Protein AF-A0A2U8WFS0-F1 (afdb_monomer)

Mean predicted aligned error: 5.75 Å

Secondary structure (DSSP, 8-state):
---HHHHHHHHHHHHHHHHHHHHHS--SSGGGHHHHHHHHHHHHHHHHHHHHHHHHHHHHHHHTT--

pLDDT: mean 90.08, std 14.59, range [44.06, 98.5]

Foldseek 3Di:
DDDPLRVLVVQLVVLVVQLVVLVVDADPDPVCNVVSVVSNVVSVVSNVVSVVSNVVVVVVVVVVVPD

Sequence (67 aa):
MYSDLEHARQAWDRAKNIVQQLESRPPAKPEDASRHQAELHLARLRAYMTQGRVIALERGCLGAQGL

Nearest PDB structures (foldseek):
  2x3v-assembly2_C  TM=8.808E-01  e=4.592E-01  Mus musculus
  4bne-assembly1_B  TM=8.700E-01  e=6.678E-01  Gallus gallus
  2efl-assembly1_A-2  TM=5.858E-01  e=9.123E-01  Homo sapiens
  2efk-assembly1_A-2  TM=5.052E-01  e=7.108E-01  Homo sapiens

Solvent-accessible surface area (backbone atoms only — not comparable to full-atom values): 3715 Å² total; per-residue (Å²): 135,81,51,74,54,57,54,29,46,54,51,23,53,53,27,46,51,53,34,52,53,47,72,76,49,71,61,94,45,79,87,43,41,67,58,50,50,50,53,43,52,53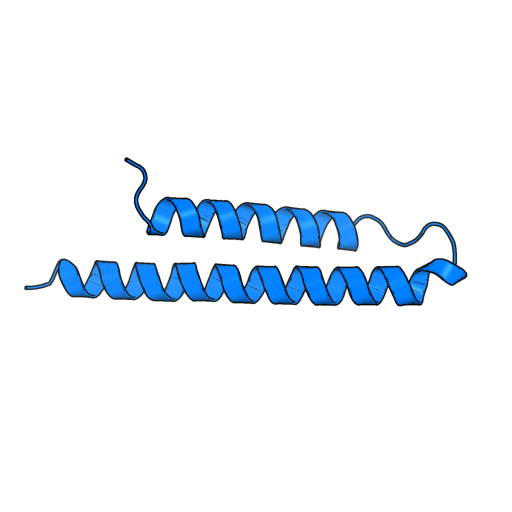,32,48,52,50,23,52,54,30,44,52,51,32,54,54,43,56,53,52,55,56,63,68,72,72,119

Organism: NCBI:txid2202825

Radius of gyration: 16.09 Å; Cα contacts (8 Å, |Δi|>4): 37; chains: 1; bounding box: 37×17×47 Å

Structure (mmCIF, N/CA/C/O backbone):
data_AF-A0A2U8WFS0-F1
#
_entry.id   AF-A0A2U8WFS0-F1
#
loop_
_atom_site.group_PDB
_atom_site.id
_atom_site.type_symbol
_atom_site.label_atom_id
_atom_site.label_alt_id
_atom_site.label_comp_id
_atom_site.label_asym_id
_atom_site.label_entity_id
_atom_site.label_seq_id
_atom_site.pdbx_PDB_ins_code
_atom_site.Cartn_x
_atom_site.Cartn_y
_atom_site.Cartn_z
_atom_site.occupancy
_atom_site.B_iso_or_equiv
_atom_site.auth_seq_id
_atom_site.auth_comp_id
_atom_site.auth_asym_id
_atom_site.auth_atom_id
_atom_site.pdbx_PDB_model_num
ATOM 1 N N . MET A 1 1 ? 0.888 12.621 -22.975 1.00 50.53 1 MET A N 1
ATOM 2 C CA . MET A 1 1 ? 1.049 11.155 -22.955 1.00 50.53 1 MET A CA 1
ATOM 3 C C . MET A 1 1 ? 1.989 10.848 -21.800 1.00 50.53 1 MET A C 1
ATOM 5 O O . MET A 1 1 ? 3.179 11.072 -21.945 1.00 50.53 1 MET A O 1
ATOM 9 N N . TYR A 1 2 ? 1.447 10.524 -20.623 1.00 59.50 2 TYR A N 1
ATOM 10 C CA . TYR A 1 2 ? 2.252 10.262 -19.420 1.00 59.50 2 TYR A CA 1
ATOM 11 C C . TYR A 1 2 ? 2.997 8.934 -19.583 1.00 59.50 2 TYR A C 1
ATOM 13 O O . TYR A 1 2 ? 2.405 7.960 -20.055 1.00 59.50 2 TYR A O 1
ATOM 21 N N . SER A 1 3 ? 4.272 8.896 -19.196 1.00 85.88 3 SER A N 1
ATOM 22 C CA . SER A 1 3 ? 5.062 7.662 -19.218 1.00 85.88 3 SER A CA 1
ATOM 23 C C . SER A 1 3 ? 4.463 6.641 -18.244 1.00 85.88 3 SER A C 1
ATOM 25 O O . SER A 1 3 ? 3.948 7.006 -17.183 1.00 85.88 3 SER A O 1
ATOM 27 N N . ASP A 1 4 ? 4.534 5.348 -18.563 1.00 90.06 4 ASP A N 1
ATOM 28 C CA . ASP A 1 4 ? 4.117 4.274 -17.649 1.00 90.06 4 ASP A CA 1
ATOM 29 C C . ASP A 1 4 ? 4.795 4.387 -16.274 1.00 90.06 4 ASP A C 1
ATOM 31 O O . ASP A 1 4 ? 4.199 4.041 -15.249 1.00 90.06 4 ASP A O 1
ATOM 35 N N . LEU A 1 5 ? 6.015 4.935 -16.239 1.00 93.56 5 LEU A N 1
ATOM 36 C CA . LEU A 1 5 ? 6.746 5.221 -15.009 1.00 93.56 5 LEU A CA 1
ATOM 37 C C . LEU A 1 5 ? 6.086 6.331 -14.178 1.00 93.56 5 LEU A C 1
ATOM 39 O O . LEU A 1 5 ? 5.972 6.203 -12.960 1.00 93.56 5 LEU A O 1
ATOM 43 N N . GLU A 1 6 ? 5.621 7.408 -14.809 1.00 94.69 6 GLU A N 1
ATOM 44 C CA . GLU A 1 6 ? 4.948 8.506 -14.107 1.00 94.69 6 GLU A CA 1
ATOM 45 C C . GLU A 1 6 ? 3.615 8.042 -13.516 1.00 94.69 6 GLU A C 1
ATOM 47 O O . GLU A 1 6 ? 3.323 8.322 -12.352 1.00 94.69 6 GLU A O 1
ATOM 52 N N . HIS A 1 7 ? 2.845 7.247 -14.264 1.00 95.00 7 HIS A N 1
ATOM 53 C CA . HIS A 1 7 ? 1.626 6.628 -13.745 1.00 95.00 7 HIS A CA 1
ATOM 54 C C . HIS A 1 7 ? 1.911 5.696 -12.562 1.00 95.00 7 HIS A C 1
ATOM 56 O O . HIS A 1 7 ? 1.177 5.715 -11.569 1.00 95.00 7 HIS A O 1
ATOM 62 N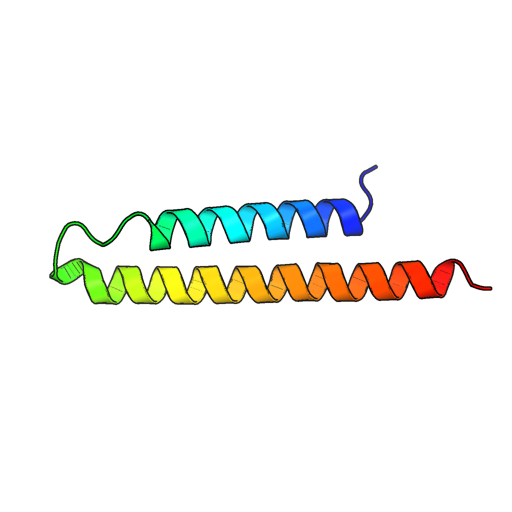 N . ALA A 1 8 ? 2.978 4.894 -12.640 1.00 95.81 8 ALA A N 1
ATOM 63 C CA . ALA A 1 8 ? 3.381 4.013 -11.549 1.00 95.81 8 ALA A CA 1
ATOM 64 C C . ALA A 1 8 ? 3.800 4.802 -10.299 1.00 95.81 8 ALA A C 1
ATOM 66 O O . ALA A 1 8 ? 3.386 4.445 -9.195 1.00 95.81 8 ALA A O 1
ATOM 67 N N . ARG A 1 9 ? 4.543 5.906 -10.461 1.00 96.62 9 ARG A N 1
ATOM 68 C CA . ARG A 1 9 ? 4.928 6.803 -9.357 1.00 96.62 9 ARG A CA 1
ATOM 69 C C . ARG A 1 9 ? 3.710 7.444 -8.700 1.00 96.62 9 ARG A C 1
ATOM 71 O O . ARG A 1 9 ? 3.558 7.340 -7.488 1.00 96.62 9 ARG A O 1
ATOM 78 N N . GLN A 1 10 ? 2.779 7.984 -9.488 1.00 97.56 10 GLN A N 1
ATOM 79 C CA . GLN A 1 10 ? 1.528 8.534 -8.956 1.00 97.56 10 GLN A CA 1
ATOM 80 C C . GLN A 1 10 ? 0.696 7.479 -8.213 1.00 97.56 10 GLN A C 1
ATOM 82 O O . GLN A 1 10 ? 0.089 7.772 -7.182 1.00 97.56 10 GLN A O 1
ATOM 87 N N . ALA A 1 11 ? 0.641 6.245 -8.723 1.00 96.88 11 ALA A N 1
ATOM 88 C CA . ALA A 1 11 ? -0.047 5.151 -8.045 1.00 96.88 11 ALA A CA 1
ATOM 89 C C . ALA A 1 11 ? 0.621 4.802 -6.706 1.00 96.88 11 ALA A C 1
ATOM 91 O O . ALA A 1 11 ? -0.082 4.598 -5.714 1.00 96.88 11 ALA A O 1
ATOM 92 N N . TRP A 1 12 ? 1.955 4.786 -6.666 1.00 98.25 12 TRP A N 1
ATOM 93 C CA . TRP A 1 12 ? 2.716 4.561 -5.441 1.00 98.25 12 TRP A CA 1
ATOM 94 C C . TRP A 1 12 ? 2.525 5.684 -4.418 1.00 98.25 12 TRP A C 1
ATOM 96 O O . TRP A 1 12 ? 2.282 5.404 -3.245 1.00 98.25 12 TRP A O 1
ATOM 106 N N . ASP A 1 13 ? 2.538 6.946 -4.848 1.00 98.19 13 ASP A N 1
ATOM 107 C CA . ASP A 1 13 ? 2.280 8.093 -3.974 1.00 98.19 13 ASP A CA 1
ATOM 108 C C . ASP A 1 13 ? 0.878 8.044 -3.361 1.00 98.19 13 ASP A C 1
ATOM 110 O O . ASP A 1 13 ? 0.726 8.194 -2.148 1.00 98.19 13 ASP A O 1
ATOM 114 N N . ARG A 1 14 ? -0.149 7.725 -4.159 1.00 98.00 14 ARG A N 1
ATOM 115 C CA . ARG A 1 14 ? -1.509 7.519 -3.636 1.00 98.00 14 ARG A CA 1
ATOM 116 C C . ARG A 1 14 ? -1.566 6.389 -2.608 1.00 98.00 14 ARG A C 1
ATOM 118 O O . ARG A 1 14 ? -2.208 6.548 -1.573 1.00 98.00 14 ARG A O 1
ATOM 125 N N . ALA A 1 15 ? -0.899 5.265 -2.867 1.00 98.06 15 ALA A N 1
ATOM 126 C CA . ALA A 1 15 ? -0.889 4.136 -1.941 1.00 98.06 15 ALA A CA 1
ATOM 127 C C . ALA A 1 15 ? -0.187 4.479 -0.614 1.00 98.06 15 ALA A C 1
ATOM 129 O O . ALA A 1 15 ? -0.709 4.138 0.447 1.00 98.06 15 ALA A O 1
ATOM 130 N N . LYS A 1 16 ? 0.935 5.214 -0.656 1.00 98.19 16 LYS A N 1
ATOM 131 C CA . LYS A 1 16 ? 1.616 5.727 0.547 1.00 98.19 16 LYS A CA 1
ATOM 132 C C . LYS A 1 16 ? 0.710 6.644 1.365 1.00 98.19 16 LYS A C 1
ATOM 134 O O . LYS A 1 16 ? 0.611 6.463 2.574 1.00 98.19 16 LYS A O 1
ATOM 139 N N . ASN A 1 17 ? 0.009 7.572 0.712 1.00 98.25 17 ASN A N 1
ATOM 140 C CA . ASN A 1 17 ? -0.899 8.494 1.398 1.00 98.25 17 ASN A CA 1
ATOM 141 C C . ASN A 1 17 ? -2.024 7.748 2.130 1.00 98.25 17 ASN A C 1
ATOM 143 O O . ASN A 1 17 ? -2.349 8.091 3.261 1.00 98.25 17 ASN A O 1
ATOM 147 N N . ILE A 1 18 ? -2.588 6.699 1.522 1.00 97.69 18 ILE A N 1
ATOM 148 C CA . ILE A 1 18 ? -3.623 5.870 2.161 1.00 97.69 18 ILE A CA 1
ATOM 149 C C . ILE A 1 18 ? -3.064 5.142 3.391 1.00 97.69 18 ILE A C 1
ATOM 151 O O . ILE A 1 18 ? -3.718 5.118 4.431 1.00 97.69 18 ILE A O 1
ATOM 155 N N . VAL A 1 19 ? -1.855 4.575 3.297 1.00 98.25 19 VAL A N 1
ATOM 156 C CA . VAL A 1 19 ? -1.197 3.932 4.449 1.00 98.25 19 VAL A CA 1
ATOM 157 C C . VAL A 1 19 ? -1.001 4.940 5.580 1.00 98.25 19 VAL A C 1
ATOM 159 O O . VAL A 1 19 ? -1.424 4.670 6.698 1.00 98.25 19 VAL A O 1
ATOM 162 N N . GLN A 1 20 ? -0.457 6.122 5.284 1.00 98.00 20 GLN A N 1
ATOM 163 C CA . GLN A 1 20 ? -0.252 7.172 6.286 1.00 98.00 20 GLN A CA 1
ATOM 164 C C . GLN A 1 20 ? -1.564 7.631 6.934 1.00 98.00 20 GLN A C 1
ATOM 166 O O . GLN A 1 20 ? -1.614 7.850 8.143 1.00 98.00 20 GLN A O 1
ATOM 171 N N . GLN A 1 21 ? -2.644 7.762 6.160 1.00 96.94 21 GLN A N 1
ATOM 172 C CA . GLN A 1 21 ? -3.965 8.110 6.694 1.00 96.94 21 GLN A CA 1
ATOM 173 C C . GLN A 1 21 ? -4.504 7.049 7.657 1.00 96.94 21 GLN A C 1
ATOM 175 O O . GLN A 1 21 ? -5.064 7.399 8.692 1.00 96.94 21 GLN A O 1
ATOM 180 N N . LEU A 1 22 ? -4.322 5.765 7.343 1.00 96.00 22 LEU A N 1
ATOM 181 C CA . LEU A 1 22 ? -4.737 4.678 8.231 1.00 96.00 22 LEU A CA 1
ATOM 182 C C . LEU A 1 22 ? -3.848 4.611 9.482 1.00 96.00 22 LEU A C 1
ATOM 184 O O . LEU A 1 22 ? -4.366 4.479 10.580 1.00 96.00 22 LEU A O 1
ATOM 188 N N . GL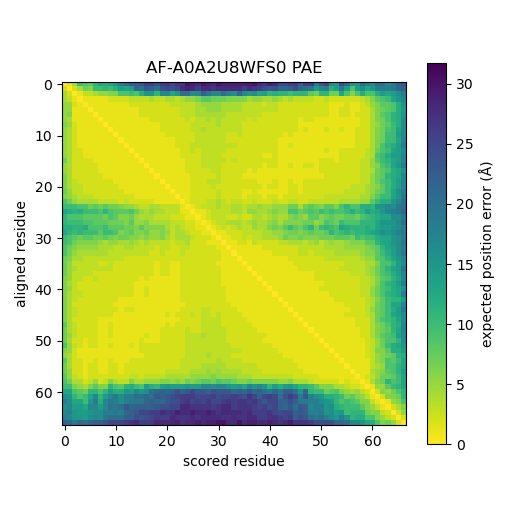U A 1 23 ? -2.533 4.789 9.354 1.00 96.38 23 GLU A N 1
ATOM 189 C CA . GLU A 1 23 ? -1.611 4.780 10.502 1.00 96.38 23 GLU A CA 1
ATOM 190 C C . GLU A 1 23 ? -1.824 5.967 11.451 1.00 96.38 23 GLU A C 1
ATOM 192 O O . GLU A 1 23 ? -1.714 5.819 12.666 1.00 96.38 23 GLU A O 1
ATOM 197 N N . SER A 1 24 ? -2.146 7.143 10.907 1.00 96.56 24 SER A N 1
ATOM 198 C CA . SER A 1 24 ? -2.386 8.363 11.691 1.00 96.56 24 SER A CA 1
ATOM 199 C C . SER A 1 24 ? -3.760 8.410 12.355 1.00 96.56 24 SER A C 1
ATOM 201 O O . SER A 1 24 ? -3.955 9.184 13.294 1.00 96.56 24 SER A O 1
ATOM 203 N N . ARG A 1 25 ? -4.717 7.597 11.891 1.00 93.62 25 ARG A N 1
ATOM 204 C CA . ARG A 1 25 ? -6.085 7.580 12.409 1.00 93.62 25 ARG A CA 1
ATOM 205 C C . ARG A 1 25 ? -6.438 6.199 12.963 1.00 93.62 25 ARG A C 1
ATOM 207 O O . ARG A 1 25 ? -7.077 5.415 12.258 1.00 93.62 25 ARG A O 1
ATOM 214 N N . PRO A 1 26 ? -6.092 5.918 14.232 1.00 89.06 26 PRO A N 1
ATOM 215 C CA . PRO A 1 26 ? -6.517 4.690 14.885 1.00 89.06 26 PRO A CA 1
ATOM 216 C C . PRO A 1 26 ? -8.054 4.588 14.931 1.00 89.06 26 PRO A C 1
ATOM 218 O O . PRO A 1 26 ? -8.759 5.602 14.837 1.00 89.06 26 PRO A O 1
ATOM 221 N N . PRO A 1 27 ? -8.592 3.366 15.071 1.00 93.25 27 PRO A N 1
ATOM 222 C CA . PRO A 1 27 ? -10.029 3.140 15.140 1.00 93.25 27 PRO A CA 1
ATOM 223 C C . PRO A 1 27 ? -10.628 3.898 16.329 1.00 93.25 27 PRO A C 1
ATOM 225 O O . PRO A 1 27 ? -10.078 3.895 17.429 1.00 93.25 27 PRO A O 1
ATOM 228 N N . ALA A 1 28 ? -11.777 4.543 16.109 1.00 90.75 28 ALA A N 1
ATOM 229 C CA . ALA A 1 28 ? -12.460 5.310 17.152 1.00 90.75 28 ALA A CA 1
ATOM 230 C C . ALA A 1 28 ? -13.053 4.411 18.246 1.00 90.75 28 ALA A C 1
ATOM 232 O O . ALA A 1 28 ? -13.267 4.869 19.368 1.00 90.75 28 ALA A O 1
ATOM 233 N N . LYS A 1 29 ? -13.334 3.148 17.911 1.00 94.69 29 LYS A N 1
ATOM 234 C CA . LYS A 1 29 ? -13.917 2.174 18.821 1.00 94.69 29 LYS A CA 1
ATOM 235 C C . LYS A 1 29 ? -13.110 0.871 18.833 1.00 94.69 29 LYS A C 1
ATOM 237 O O . LYS A 1 29 ? -12.615 0.469 17.777 1.00 94.69 29 LYS A O 1
ATOM 242 N N . PRO A 1 30 ? -12.988 0.189 19.985 1.00 91.75 30 PRO A N 1
ATOM 243 C CA . PRO A 1 30 ? -12.241 -1.065 20.085 1.00 91.75 30 PRO A CA 1
ATOM 244 C C . PRO A 1 30 ? -12.761 -2.172 19.159 1.00 91.75 30 PRO A C 1
ATOM 246 O O . PRO A 1 30 ? -11.963 -2.941 18.627 1.00 91.75 30 PRO A O 1
ATOM 249 N N . GLU A 1 31 ? -14.073 -2.243 18.920 1.00 94.00 31 GLU A N 1
ATOM 250 C CA . GLU A 1 31 ? -14.677 -3.245 18.034 1.00 94.00 31 GLU A CA 1
ATOM 251 C C . GLU A 1 31 ? -14.227 -3.114 16.569 1.00 94.00 31 GLU A C 1
ATOM 253 O O . GLU A 1 31 ? -14.175 -4.108 15.844 1.00 94.00 31 GLU A O 1
ATOM 258 N N . ASP A 1 32 ? -13.816 -1.915 16.146 1.00 95.38 32 ASP A N 1
ATOM 259 C CA . ASP A 1 32 ? -13.325 -1.657 14.792 1.00 95.38 32 ASP A CA 1
ATOM 260 C C . ASP A 1 32 ? -11.838 -2.015 14.627 1.00 95.38 32 ASP A C 1
ATOM 262 O O . ASP A 1 32 ? -11.314 -1.968 13.512 1.00 95.38 32 ASP A O 1
ATOM 266 N N . ALA A 1 33 ? -11.135 -2.399 15.701 1.00 94.50 33 ALA A N 1
ATOM 267 C CA . ALA A 1 33 ? -9.688 -2.613 15.674 1.00 94.50 33 ALA A CA 1
ATOM 268 C C . ALA A 1 33 ? -9.253 -3.699 14.688 1.00 94.50 33 ALA A C 1
ATOM 270 O O . ALA A 1 33 ? -8.320 -3.491 13.911 1.00 94.50 33 ALA A O 1
ATOM 271 N N . SER A 1 34 ? -9.967 -4.827 14.658 1.00 95.88 34 SER A N 1
ATOM 272 C CA . SER A 1 34 ? -9.656 -5.925 13.731 1.00 95.88 34 SER A CA 1
ATOM 273 C C . SER A 1 34 ? -9.862 -5.509 12.274 1.00 95.88 34 SER A C 1
ATOM 275 O O . SER A 1 34 ? -9.045 -5.818 11.405 1.00 95.88 34 SER A O 1
ATOM 277 N N . ARG A 1 35 ? -10.933 -4.755 12.003 1.00 96.12 35 ARG A N 1
ATOM 278 C CA . ARG A 1 35 ? -11.230 -4.236 10.667 1.00 96.12 35 ARG A CA 1
ATOM 279 C C . ARG A 1 35 ? -10.182 -3.218 10.226 1.00 96.12 35 ARG A C 1
ATOM 281 O O . ARG A 1 35 ? -9.644 -3.340 9.130 1.00 96.12 35 ARG A O 1
ATOM 28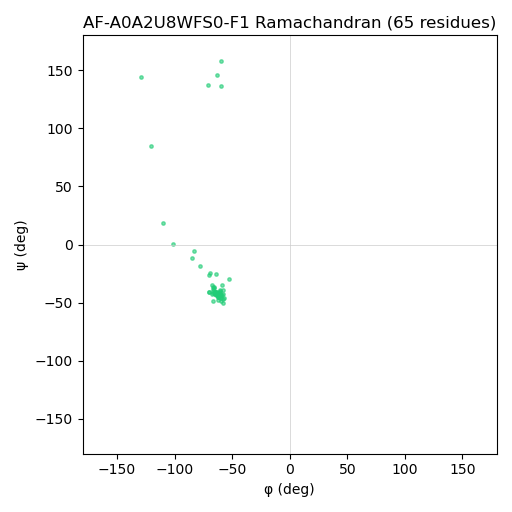8 N N . HIS A 1 36 ? -9.865 -2.256 11.085 1.00 96.81 36 HIS A N 1
ATOM 289 C CA . HIS A 1 36 ? -8.851 -1.245 10.818 1.00 96.81 36 HIS A CA 1
ATOM 290 C C . HIS A 1 36 ? -7.482 -1.880 10.538 1.00 96.81 36 HIS A C 1
ATOM 292 O O . HIS A 1 36 ? -6.803 -1.509 9.581 1.00 96.81 36 HIS A O 1
ATOM 298 N N . GLN A 1 37 ? -7.098 -2.896 11.316 1.00 97.06 37 GLN A N 1
ATOM 299 C CA . GLN A 1 37 ? -5.859 -3.634 11.093 1.00 97.06 37 GLN A CA 1
ATOM 300 C C . GLN A 1 37 ? -5.853 -4.345 9.729 1.00 97.06 37 GLN A C 1
ATOM 302 O O . GLN A 1 37 ? -4.857 -4.276 9.005 1.00 97.06 37 GLN A O 1
ATOM 307 N N . ALA A 1 38 ? -6.958 -4.988 9.340 1.00 97.69 38 ALA A N 1
ATOM 308 C CA . ALA A 1 38 ? -7.081 -5.614 8.024 1.00 97.69 38 ALA A CA 1
ATOM 309 C C . ALA A 1 38 ? -6.975 -4.586 6.881 1.00 97.69 38 ALA A C 1
ATOM 311 O O . ALA A 1 38 ? -6.240 -4.807 5.915 1.00 97.69 38 ALA A O 1
ATOM 312 N N . GLU A 1 39 ? -7.649 -3.440 7.004 1.00 97.50 39 GLU A N 1
ATOM 313 C CA . GLU A 1 39 ? -7.578 -2.338 6.036 1.00 97.50 39 GLU A CA 1
ATOM 314 C C . GLU A 1 39 ? -6.144 -1.799 5.898 1.00 97.50 39 GLU A C 1
ATOM 316 O O . GLU A 1 39 ? -5.652 -1.626 4.779 1.00 97.50 39 GLU A O 1
ATOM 321 N N . LEU A 1 40 ? -5.431 -1.627 7.016 1.00 97.88 40 LEU A N 1
ATOM 322 C CA . LEU A 1 40 ? -4.032 -1.202 7.026 1.00 97.88 40 LEU A CA 1
ATOM 323 C C . LEU A 1 40 ? -3.108 -2.224 6.348 1.00 97.88 40 LEU A C 1
ATOM 325 O O . LEU A 1 40 ? -2.249 -1.844 5.548 1.00 97.88 40 LEU A O 1
ATOM 329 N N . HIS A 1 41 ? -3.283 -3.520 6.612 1.00 98.19 41 HIS A N 1
ATOM 330 C CA . HIS A 1 41 ? -2.490 -4.560 5.950 1.00 98.19 41 HIS A CA 1
ATOM 331 C C . HIS A 1 41 ? -2.717 -4.581 4.435 1.00 98.19 41 HIS A C 1
ATOM 333 O O . HIS A 1 41 ? -1.751 -4.657 3.672 1.00 98.19 41 HIS A O 1
ATOM 339 N N . LEU A 1 42 ? -3.966 -4.444 3.984 1.00 98.12 42 LEU A N 1
ATOM 340 C CA . LEU A 1 42 ? -4.285 -4.359 2.558 1.00 98.12 42 LEU A CA 1
ATOM 341 C C . LEU A 1 42 ? -3.694 -3.100 1.910 1.00 98.12 42 LEU A C 1
ATOM 343 O O . LEU A 1 42 ? -3.165 -3.171 0.797 1.00 98.12 42 LEU A O 1
ATOM 347 N N . ALA A 1 43 ? -3.746 -1.956 2.595 1.00 98.12 43 ALA A N 1
ATOM 348 C CA . ALA A 1 43 ? -3.140 -0.718 2.115 1.00 98.12 43 ALA A CA 1
ATOM 349 C C . ALA A 1 43 ? -1.616 -0.851 1.971 1.00 98.12 43 ALA A C 1
ATOM 351 O O . ALA A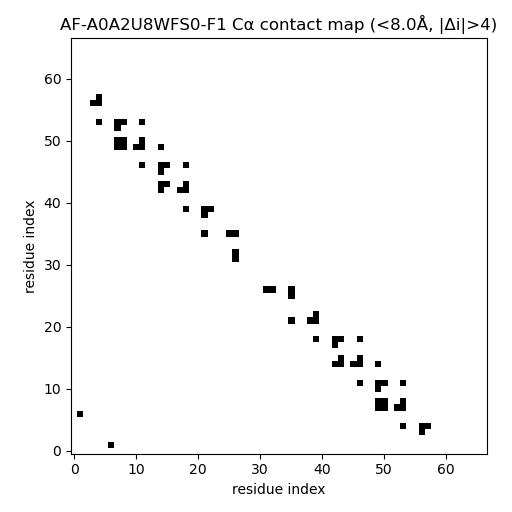 1 43 ? -1.066 -0.502 0.923 1.00 98.12 43 ALA A O 1
ATOM 352 N N . ARG A 1 44 ? -0.940 -1.433 2.971 1.00 98.38 44 ARG A N 1
ATOM 353 C CA . ARG A 1 44 ? 0.507 -1.704 2.932 1.00 98.38 44 ARG A CA 1
ATOM 354 C C . ARG A 1 44 ? 0.879 -2.647 1.791 1.00 98.38 44 ARG A C 1
ATOM 356 O O . ARG A 1 44 ? 1.802 -2.351 1.037 1.00 98.38 44 ARG A O 1
ATOM 363 N N . LEU A 1 45 ? 0.123 -3.732 1.598 1.00 98.50 45 LEU A N 1
ATOM 364 C CA . LEU A 1 45 ? 0.335 -4.653 0.477 1.00 98.50 45 LEU A CA 1
ATOM 365 C C . LEU A 1 45 ? 0.244 -3.926 -0.874 1.00 98.50 45 LEU A C 1
ATOM 367 O O . LEU A 1 45 ? 1.113 -4.094 -1.729 1.00 98.50 45 LEU A O 1
ATOM 371 N N . ARG A 1 46 ? -0.770 -3.073 -1.063 1.00 97.75 46 ARG A N 1
ATOM 372 C CA . ARG A 1 46 ? -0.909 -2.257 -2.281 1.00 97.75 46 ARG A CA 1
ATOM 373 C C . ARG A 1 46 ? 0.268 -1.304 -2.473 1.00 97.75 46 ARG A C 1
ATOM 375 O O . ARG A 1 46 ? 0.777 -1.208 -3.590 1.00 97.75 46 ARG A O 1
ATOM 382 N N . ALA A 1 47 ? 0.729 -0.649 -1.407 1.00 98.31 47 ALA A N 1
ATOM 383 C CA . ALA A 1 47 ? 1.902 0.218 -1.464 1.00 98.31 47 ALA A CA 1
ATOM 384 C C . ALA A 1 47 ? 3.140 -0.550 -1.950 1.00 98.31 47 ALA A C 1
ATOM 386 O O . ALA A 1 47 ? 3.776 -0.110 -2.908 1.00 98.31 47 ALA A O 1
ATOM 387 N N . TYR A 1 48 ? 3.413 -1.738 -1.404 1.00 98.19 48 TYR A N 1
ATOM 388 C CA . TYR A 1 48 ? 4.534 -2.568 -1.856 1.00 98.19 48 TYR A CA 1
ATOM 389 C C . TYR A 1 48 ? 4.403 -3.022 -3.312 1.00 98.19 48 TYR A C 1
ATOM 391 O O . TYR A 1 48 ? 5.377 -2.955 -4.059 1.00 98.19 48 TYR A O 1
ATOM 399 N N . MET A 1 49 ? 3.208 -3.421 -3.760 1.00 97.81 49 MET A N 1
ATOM 400 C CA . MET A 1 49 ? 2.998 -3.802 -5.163 1.00 97.81 49 MET A CA 1
ATOM 401 C C . MET A 1 49 ? 3.257 -2.630 -6.121 1.00 97.81 49 MET A C 1
ATOM 403 O O . MET A 1 49 ? 3.950 -2.785 -7.127 1.00 97.81 49 MET A O 1
ATOM 407 N N . THR A 1 50 ? 2.736 -1.440 -5.804 1.00 97.56 50 THR A N 1
ATOM 408 C CA . THR A 1 50 ? 2.967 -0.237 -6.625 1.00 97.56 50 THR A CA 1
ATOM 409 C C . THR A 1 50 ? 4.432 0.204 -6.615 1.00 97.56 50 THR A C 1
ATOM 411 O O . THR A 1 50 ? 4.960 0.553 -7.669 1.00 97.56 50 THR A O 1
ATOM 414 N N . GLN A 1 51 ? 5.120 0.092 -5.476 1.00 98.06 51 GLN A N 1
ATOM 415 C CA . GLN A 1 51 ? 6.559 0.333 -5.370 1.00 98.06 51 GLN A CA 1
ATOM 416 C C . GLN A 1 51 ? 7.361 -0.643 -6.241 1.00 98.06 51 GLN A C 1
ATOM 418 O O . GLN A 1 51 ? 8.248 -0.223 -6.980 1.00 98.06 51 GLN A O 1
ATOM 423 N N . GLY A 1 52 ? 7.026 -1.938 -6.204 1.00 96.81 52 GLY A N 1
ATOM 424 C CA . GLY A 1 52 ? 7.664 -2.955 -7.043 1.00 96.81 52 GLY A CA 1
ATOM 425 C C . GLY A 1 52 ? 7.529 -2.648 -8.536 1.00 96.81 52 GLY A C 1
ATOM 426 O O . GLY A 1 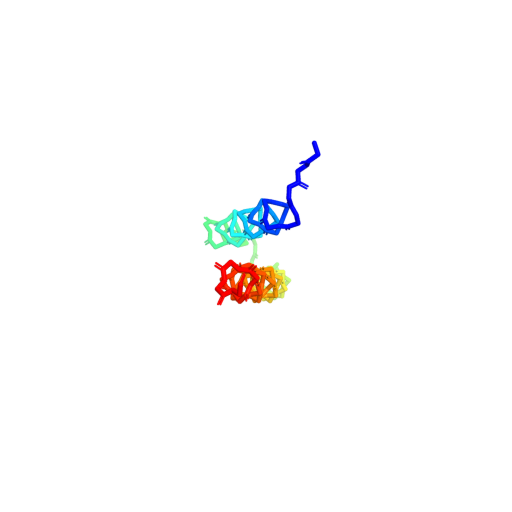52 ? 8.495 -2.790 -9.284 1.00 96.81 52 GLY A O 1
ATOM 427 N N . ARG A 1 53 ? 6.365 -2.140 -8.965 1.00 95.94 53 ARG A N 1
ATOM 428 C CA . ARG A 1 53 ? 6.148 -1.694 -10.350 1.00 95.94 53 ARG A CA 1
ATOM 429 C C . ARG A 1 53 ? 7.027 -0.500 -10.725 1.00 95.94 53 ARG A C 1
ATOM 431 O O . ARG A 1 53 ? 7.583 -0.505 -11.819 1.00 95.94 53 ARG A O 1
ATOM 438 N N . VAL A 1 54 ? 7.173 0.494 -9.843 1.00 96.88 54 VAL A N 1
ATOM 439 C CA . VAL A 1 54 ? 8.092 1.627 -10.067 1.00 96.88 54 VAL A CA 1
ATOM 440 C C . VAL A 1 54 ? 9.517 1.113 -10.260 1.00 96.88 54 VAL A C 1
ATOM 442 O O . VAL A 1 54 ? 10.127 1.407 -11.281 1.00 96.88 54 VAL A O 1
ATOM 445 N N . ILE A 1 55 ? 10.001 0.262 -9.352 1.00 96.19 55 ILE A N 1
ATOM 446 C CA 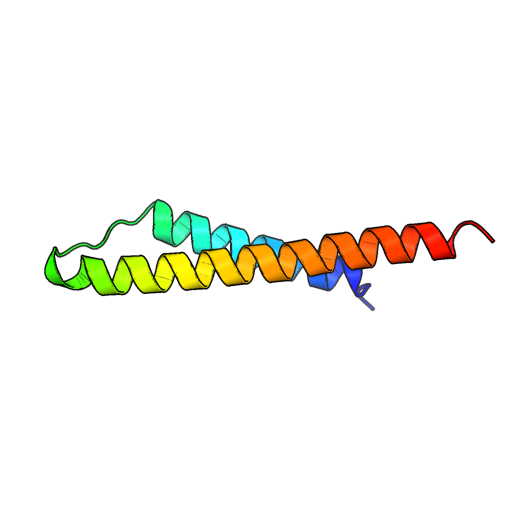. ILE A 1 55 ? 11.357 -0.305 -9.418 1.00 96.19 55 ILE A CA 1
ATOM 447 C C . ILE A 1 55 ? 11.576 -1.086 -10.721 1.00 96.19 55 ILE A C 1
ATOM 449 O O . ILE A 1 55 ? 12.621 -0.953 -11.357 1.00 96.19 55 ILE A O 1
ATOM 453 N N . ALA A 1 56 ? 10.603 -1.905 -11.133 1.00 94.69 56 ALA A N 1
ATOM 454 C CA . ALA A 1 56 ? 10.692 -2.675 -12.371 1.00 94.69 56 ALA A CA 1
ATOM 455 C C . ALA A 1 56 ? 10.783 -1.767 -13.609 1.00 94.69 56 ALA A C 1
ATOM 457 O O . ALA A 1 56 ? 11.612 -2.008 -14.486 1.00 94.69 56 ALA A O 1
ATOM 458 N N . LEU A 1 57 ? 9.976 -0.703 -13.658 1.00 93.00 57 LEU A N 1
ATOM 459 C CA . LEU A 1 57 ? 9.980 0.259 -14.760 1.00 93.00 57 LEU A CA 1
ATOM 460 C C . LEU A 1 57 ? 11.254 1.108 -14.781 1.00 93.00 57 LEU A C 1
ATOM 462 O O . LEU A 1 57 ? 11.818 1.306 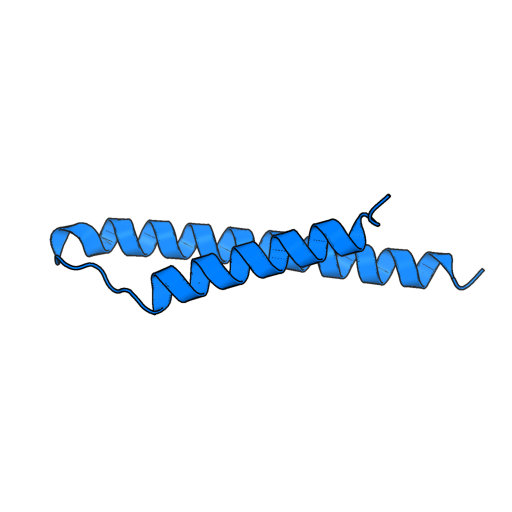-15.848 1.00 93.00 57 LEU A O 1
ATOM 466 N N . GLU A 1 58 ? 11.756 1.554 -13.628 1.00 91.88 58 GLU A N 1
ATOM 467 C CA . GLU A 1 58 ? 13.020 2.299 -13.545 1.00 91.88 58 GLU A CA 1
ATOM 468 C C . GLU A 1 58 ? 14.196 1.461 -14.056 1.00 91.88 58 GLU A C 1
ATOM 470 O O . GLU A 1 58 ? 15.010 1.945 -14.841 1.00 91.88 58 GLU A O 1
ATOM 475 N N . ARG A 1 59 ? 14.247 0.175 -13.688 1.00 90.94 59 ARG A N 1
ATOM 476 C CA . ARG A 1 59 ? 15.264 -0.761 -14.188 1.00 90.94 59 ARG A CA 1
ATOM 477 C C . ARG A 1 59 ? 15.118 -1.042 -15.686 1.00 90.94 59 ARG A C 1
ATOM 479 O O . ARG A 1 59 ? 16.125 -1.099 -16.385 1.00 90.94 59 ARG A O 1
ATOM 486 N N . GLY A 1 60 ? 13.889 -1.183 -16.184 1.00 82.44 60 GLY A N 1
ATOM 487 C CA . GLY A 1 60 ? 13.613 -1.361 -17.613 1.00 82.44 60 GLY A CA 1
ATOM 488 C C . GLY A 1 60 ? 13.965 -0.128 -18.454 1.00 82.44 60 GLY A C 1
ATOM 489 O O . GLY A 1 60 ? 14.531 -0.264 -19.535 1.00 82.44 60 GLY A O 1
ATOM 490 N N . CYS A 1 61 ? 13.710 1.079 -17.939 1.00 61.34 61 CYS A N 1
ATOM 491 C CA . CYS A 1 61 ? 14.097 2.334 -18.585 1.00 61.34 61 CYS A CA 1
ATOM 492 C C . CYS A 1 61 ? 15.620 2.512 -18.661 1.00 61.34 61 CYS A C 1
ATOM 494 O O . CYS A 1 61 ? 16.110 3.014 -19.669 1.00 61.34 61 CYS A O 1
ATOM 496 N N . LEU A 1 62 ? 16.366 2.084 -17.635 1.00 58.56 62 LEU A N 1
ATOM 497 C CA . LEU A 1 62 ? 17.835 2.124 -17.640 1.00 58.56 62 LEU A CA 1
ATOM 498 C C . LEU A 1 62 ? 18.442 1.146 -18.660 1.00 58.56 62 LEU A C 1
ATOM 500 O O . LEU A 1 62 ? 19.443 1.472 -19.289 1.00 58.56 62 LEU A O 1
ATOM 504 N N . GLY A 1 63 ? 17.821 -0.019 -18.872 1.00 53.88 63 GLY A N 1
AT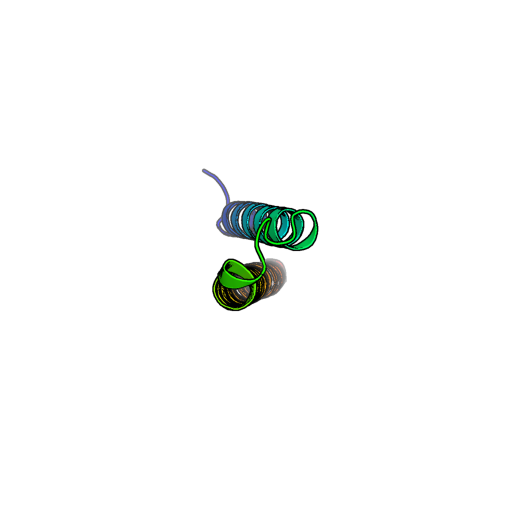OM 505 C CA . GLY A 1 63 ? 18.259 -0.987 -19.885 1.00 53.88 63 GLY A CA 1
ATOM 506 C C . GLY A 1 63 ? 18.022 -0.541 -21.335 1.00 53.88 63 GLY A C 1
ATOM 507 O O . GLY A 1 63 ? 18.753 -0.960 -22.224 1.00 53.88 63 GLY A O 1
ATOM 508 N N . ALA A 1 64 ? 17.038 0.330 -21.581 1.00 54.34 64 ALA A N 1
ATOM 509 C CA . ALA A 1 64 ? 16.695 0.817 -22.922 1.00 54.34 64 ALA A CA 1
ATOM 510 C C . ALA A 1 64 ? 17.531 2.025 -23.395 1.00 54.34 64 ALA A C 1
ATOM 512 O O . ALA A 1 64 ? 17.457 2.385 -24.564 1.00 54.34 64 ALA A O 1
ATOM 513 N N . GLN A 1 65 ? 18.304 2.662 -22.508 1.00 53.09 65 GLN A N 1
ATOM 514 C CA . GLN A 1 65 ? 19.141 3.833 -22.826 1.00 53.09 65 GLN A CA 1
ATOM 515 C C . GLN A 1 65 ? 20.632 3.486 -23.008 1.00 53.09 65 GLN A C 1
ATOM 517 O O . GLN A 1 65 ? 21.442 4.381 -23.230 1.00 53.09 65 GLN A O 1
ATOM 522 N N . GLY A 1 66 ? 20.999 2.206 -22.880 1.00 51.81 66 GLY A N 1
ATOM 523 C CA . GLY A 1 66 ? 22.383 1.719 -22.922 1.00 51.81 66 GLY A CA 1
ATOM 524 C C . GLY A 1 66 ? 22.761 0.898 -24.161 1.00 51.81 66 GLY A C 1
ATOM 525 O O . GLY A 1 66 ? 23.746 0.165 -24.088 1.00 51.81 66 GLY A O 1
ATOM 526 N N . LEU A 1 67 ? 21.993 0.977 -25.255 1.00 44.06 67 LEU A N 1
ATOM 527 C CA . LEU A 1 67 ? 22.293 0.346 -26.550 1.00 44.06 67 LEU A CA 1
ATOM 528 C C . LEU A 1 67 ? 22.364 1.394 -27.660 1.00 44.06 67 LEU A C 1
ATOM 530 O O . LEU A 1 67 ? 21.416 2.206 -27.746 1.00 44.06 67 LEU A O 1
#